Protein AF-A0A936DHR5-F1 (afdb_monomer)

Solvent-accessible surface area (backbone atoms only — not comparable to full-atom values): 3704 Å² total; per-residue (Å²): 140,71,87,81,43,72,67,53,57,54,55,52,50,53,52,52,43,64,75,62,31,67,70,55,50,48,57,54,45,47,58,52,47,48,54,53,49,52,50,52,45,56,66,45,44,58,52,54,53,50,51,56,49,49,56,55,52,54,65,54,61,77,73,107

Structure (mmCIF, N/CA/C/O backbone):
data_AF-A0A936DHR5-F1
#
_entry.id   AF-A0A936DHR5-F1
#
loop_
_atom_site.group_PDB
_atom_site.id
_atom_site.type_symbol
_atom_site.label_atom_id
_atom_site.label_alt_id
_atom_site.label_comp_id
_atom_site.label_asym_id
_atom_site.label_entity_id
_atom_site.label_seq_id
_atom_site.pdbx_PDB_ins_code
_atom_site.Cartn_x
_atom_site.Cartn_y
_atom_site.Cartn_z
_atom_site.occupancy
_atom_site.B_iso_or_equiv
_atom_site.auth_seq_id
_atom_site.auth_comp_id
_atom_site.auth_asym_id
_atom_site.auth_atom_id
_atom_site.pdbx_PDB_model_num
ATOM 1 N N . MET A 1 1 ? 11.147 21.062 -17.748 1.00 54.69 1 MET A N 1
ATOM 2 C CA . MET A 1 1 ? 11.507 20.266 -16.553 1.00 54.69 1 MET A CA 1
ATOM 3 C C . MET A 1 1 ? 10.217 19.791 -15.878 1.00 54.69 1 MET A C 1
ATOM 5 O O . MET A 1 1 ? 9.788 20.374 -14.898 1.00 54.69 1 MET A O 1
ATOM 9 N N . GLY A 1 2 ? 9.531 18.808 -16.476 1.00 61.81 2 GLY A N 1
ATOM 10 C CA . GLY A 1 2 ? 8.203 18.318 -16.049 1.00 61.81 2 GLY A CA 1
ATOM 11 C C . GLY A 1 2 ? 8.251 16.965 -15.333 1.00 61.81 2 GLY A C 1
ATOM 12 O O . GLY A 1 2 ? 7.259 16.243 -15.289 1.00 61.81 2 GLY A O 1
ATOM 13 N N . SER A 1 3 ? 9.425 16.610 -14.811 1.00 58.31 3 SER A N 1
ATOM 14 C CA . SER A 1 3 ? 9.793 15.282 -14.309 1.00 58.31 3 SER A CA 1
ATOM 15 C C . SER A 1 3 ? 9.061 14.859 -13.026 1.00 58.31 3 SER A C 1
AT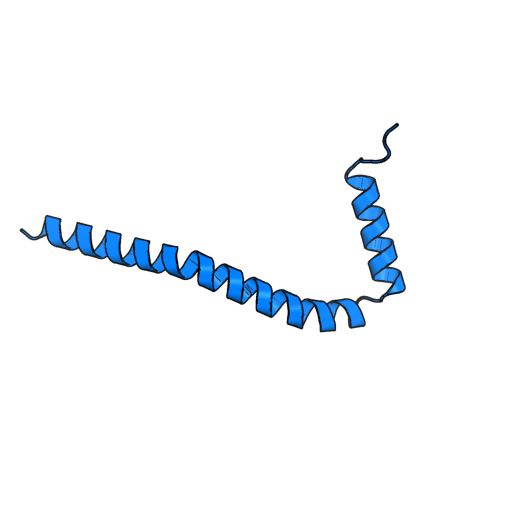OM 17 O O . SER A 1 3 ? 9.208 13.723 -12.596 1.00 58.31 3 SER A O 1
ATOM 19 N N . PHE A 1 4 ? 8.262 15.750 -12.432 1.00 65.38 4 PHE A N 1
ATOM 20 C CA . PHE A 1 4 ? 7.487 15.503 -11.210 1.00 65.38 4 PHE A CA 1
ATOM 21 C C . PHE A 1 4 ? 5.969 15.555 -11.435 1.00 65.38 4 PHE A C 1
ATOM 23 O O . PHE A 1 4 ? 5.202 15.698 -10.485 1.00 6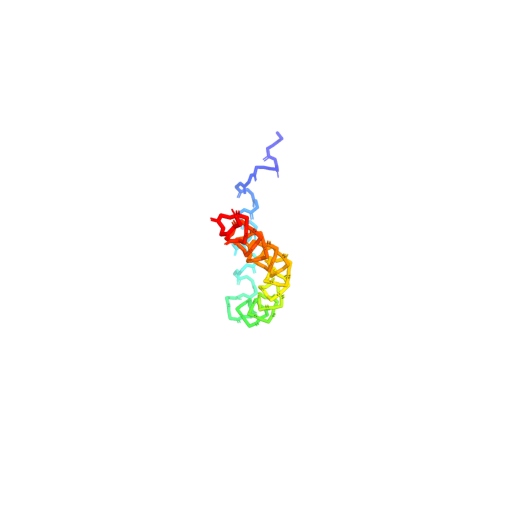5.38 4 PHE A O 1
ATOM 30 N N . SER A 1 5 ? 5.510 15.455 -12.687 1.00 83.38 5 SER A N 1
ATOM 31 C CA . SER A 1 5 ? 4.079 15.345 -12.973 1.00 83.38 5 SER A CA 1
ATOM 32 C C . SER A 1 5 ? 3.527 14.039 -12.400 1.00 83.38 5 SER A C 1
ATOM 34 O O . SER A 1 5 ? 4.140 12.982 -12.552 1.00 83.38 5 SER A O 1
ATOM 36 N N . ILE A 1 6 ? 2.349 14.102 -11.775 1.00 86.56 6 ILE A N 1
ATOM 37 C CA . ILE A 1 6 ? 1.628 12.954 -11.191 1.00 86.56 6 ILE A CA 1
ATOM 38 C C . ILE A 1 6 ? 1.532 11.783 -12.190 1.00 86.56 6 ILE A C 1
ATOM 40 O O . ILE A 1 6 ? 1.623 10.620 -11.805 1.00 86.56 6 ILE A O 1
ATOM 44 N N . TRP A 1 7 ? 1.462 12.086 -13.489 1.00 90.19 7 TRP A N 1
ATOM 45 C CA . TRP A 1 7 ? 1.476 11.103 -14.574 1.00 90.19 7 TRP A CA 1
ATOM 46 C C . TRP A 1 7 ? 2.723 10.213 -14.622 1.00 90.19 7 TRP A C 1
ATOM 48 O O . TRP A 1 7 ? 2.611 9.032 -14.944 1.00 90.19 7 TRP A O 1
ATOM 58 N N . HIS A 1 8 ? 3.898 10.737 -14.268 1.00 87.56 8 HIS A N 1
ATOM 59 C CA . HIS A 1 8 ? 5.123 9.941 -14.206 1.00 87.56 8 HIS A CA 1
ATOM 60 C C . HIS A 1 8 ? 5.016 8.856 -13.129 1.00 87.56 8 HIS A C 1
ATOM 62 O O . HIS A 1 8 ? 5.308 7.691 -13.391 1.00 87.56 8 HIS A O 1
ATOM 68 N N . TRP A 1 9 ? 4.509 9.216 -11.947 1.00 92.25 9 TRP A N 1
ATOM 69 C CA . TRP A 1 9 ? 4.320 8.276 -10.843 1.00 92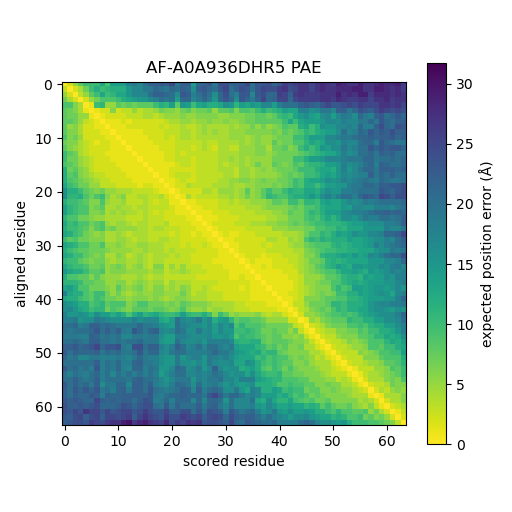.25 9 TRP A CA 1
ATOM 70 C C . TRP A 1 9 ? 3.319 7.170 -11.175 1.00 92.25 9 TRP A C 1
ATOM 72 O O . TRP A 1 9 ? 3.555 6.021 -10.809 1.00 92.25 9 TRP A O 1
ATOM 82 N N . VAL A 1 10 ? 2.255 7.480 -11.923 1.00 92.19 10 VAL A N 1
ATOM 83 C CA . VAL A 1 10 ? 1.304 6.467 -12.413 1.00 92.19 10 VAL A CA 1
ATOM 84 C C . VAL A 1 10 ? 1.995 5.474 -13.353 1.00 92.19 10 VAL A C 1
ATOM 86 O O . VAL A 1 10 ? 1.853 4.267 -13.168 1.00 92.19 10 VAL A O 1
ATOM 89 N N . ILE A 1 11 ? 2.790 5.957 -14.316 1.00 92.44 11 ILE A N 1
ATOM 90 C CA . ILE A 1 11 ? 3.544 5.090 -15.240 1.00 92.44 11 ILE A CA 1
ATOM 91 C C . ILE A 1 11 ? 4.537 4.197 -14.480 1.00 92.44 11 ILE A C 1
ATOM 93 O O . ILE A 1 11 ? 4.615 2.997 -14.744 1.00 92.44 11 ILE A O 1
ATOM 97 N N . VAL A 1 12 ? 5.269 4.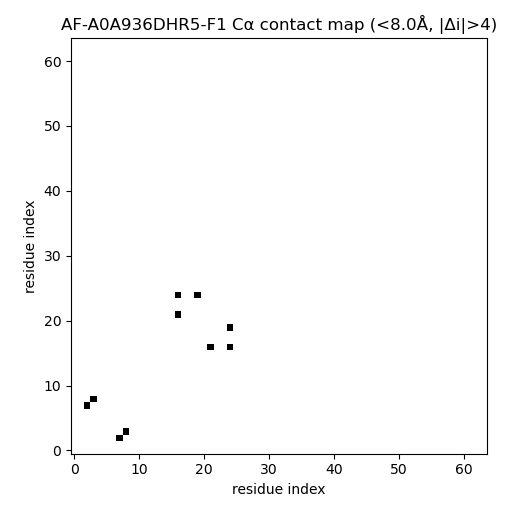754 -13.511 1.00 93.12 12 VAL A N 1
ATOM 98 C CA . VAL A 1 12 ? 6.238 3.996 -12.704 1.00 93.12 12 VAL A CA 1
ATOM 99 C C . VAL A 1 12 ? 5.532 2.918 -11.880 1.00 93.12 12 VAL A C 1
ATOM 101 O O . VAL A 1 12 ? 5.979 1.772 -11.869 1.00 93.12 12 VAL A O 1
ATOM 104 N N . LEU A 1 13 ? 4.397 3.243 -11.253 1.00 93.25 13 LEU A N 1
ATOM 105 C CA . LEU A 1 13 ? 3.581 2.281 -10.507 1.00 93.25 13 LEU A CA 1
ATOM 106 C C . LEU A 1 13 ? 3.147 1.101 -11.377 1.00 93.25 13 LEU A C 1
ATOM 108 O O . LEU A 1 13 ? 3.265 -0.047 -10.950 1.00 93.25 13 LEU A O 1
ATOM 112 N N . VAL A 1 14 ? 2.695 1.366 -12.604 1.00 94.31 14 VAL A N 1
ATOM 113 C CA . VAL A 1 14 ? 2.295 0.311 -13.545 1.00 94.31 14 VAL A CA 1
ATOM 114 C C . VAL A 1 14 ? 3.472 -0.616 -13.854 1.00 94.31 14 VAL A C 1
ATOM 116 O O . VAL A 1 14 ? 3.317 -1.834 -13.786 1.00 94.31 14 VAL A O 1
ATOM 119 N N . ILE A 1 15 ? 4.664 -0.073 -14.118 1.00 94.81 15 ILE A N 1
ATOM 120 C CA . ILE A 1 15 ? 5.861 -0.884 -14.396 1.00 94.81 15 ILE A CA 1
ATOM 121 C C . ILE A 1 15 ? 6.246 -1.739 -13.182 1.00 94.81 15 ILE A C 1
ATOM 123 O O . ILE A 1 15 ? 6.517 -2.930 -13.331 1.00 94.81 15 ILE A O 1
ATOM 127 N N . VAL A 1 16 ? 6.222 -1.173 -11.973 1.00 93.69 16 VAL A N 1
ATOM 128 C CA . VAL A 1 16 ? 6.512 -1.919 -10.737 1.00 93.69 16 VAL A CA 1
ATOM 129 C C . VAL A 1 16 ? 5.530 -3.081 -10.559 1.00 93.69 16 VAL A C 1
ATOM 131 O O . VAL A 1 16 ? 5.949 -4.202 -10.270 1.00 93.69 16 VAL A O 1
ATOM 134 N N . VAL A 1 17 ? 4.235 -2.852 -10.794 1.00 92.75 17 VAL A N 1
ATOM 135 C CA . VAL A 1 17 ? 3.203 -3.900 -10.719 1.00 92.75 17 VAL A CA 1
ATOM 136 C C . VAL A 1 17 ? 3.436 -4.995 -11.764 1.00 92.75 17 VAL A C 1
ATOM 138 O O . VAL A 1 17 ? 3.243 -6.170 -11.454 1.00 92.75 17 VAL A O 1
ATOM 141 N N . LEU A 1 18 ? 3.867 -4.643 -12.978 1.00 94.00 18 LEU A N 1
ATOM 142 C CA . LEU A 1 18 ? 4.168 -5.615 -14.035 1.00 94.00 18 LEU A CA 1
ATOM 143 C C . LEU A 1 18 ? 5.394 -6.478 -13.701 1.00 94.00 18 LEU A C 1
ATOM 145 O O . LEU A 1 18 ? 5.354 -7.685 -13.926 1.00 94.00 18 LEU A O 1
ATOM 149 N N . ILE A 1 19 ? 6.448 -5.893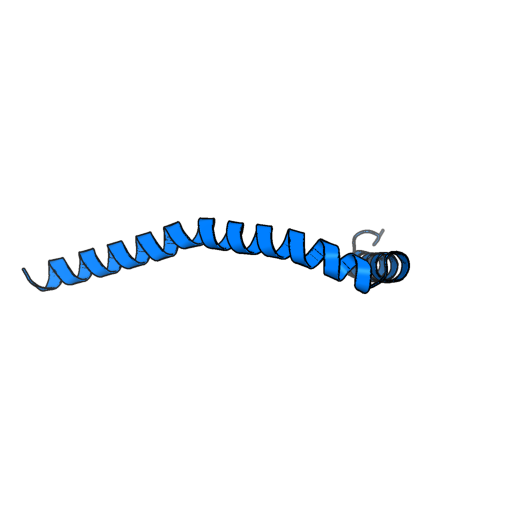 -13.123 1.00 93.81 19 ILE A N 1
ATOM 150 C CA . ILE A 1 19 ? 7.673 -6.618 -12.736 1.00 93.81 19 ILE A CA 1
ATOM 151 C C . ILE A 1 19 ? 7.414 -7.558 -11.555 1.00 93.81 19 ILE A C 1
ATOM 153 O O . ILE A 1 19 ? 7.826 -8.717 -11.570 1.00 93.81 19 ILE A O 1
ATOM 157 N N . PHE A 1 20 ? 6.738 -7.069 -10.515 1.00 91.38 20 PHE A N 1
ATOM 158 C CA . PHE A 1 20 ? 6.457 -7.870 -9.321 1.00 91.38 20 PHE A CA 1
ATOM 159 C C . PHE A 1 20 ? 5.281 -8.835 -9.515 1.00 91.38 20 PHE A C 1
ATOM 161 O O . PHE A 1 20 ? 5.165 -9.825 -8.786 1.00 91.38 20 PHE A O 1
ATOM 168 N N . GLY A 1 21 ? 4.418 -8.561 -10.493 1.00 88.31 21 GLY A N 1
ATOM 169 C CA . GLY A 1 21 ? 3.167 -9.263 -1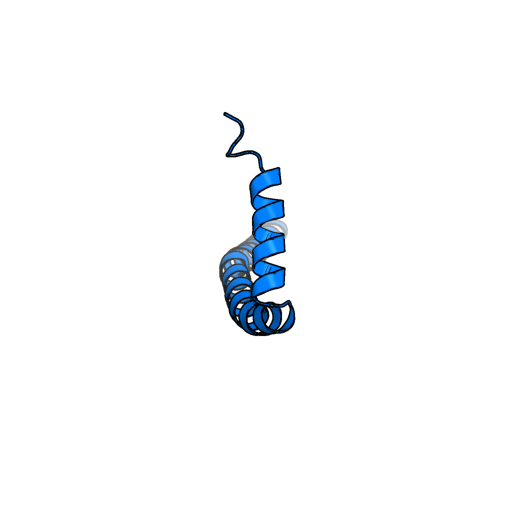0.726 1.00 88.31 21 GLY A CA 1
ATOM 170 C C . GLY A 1 21 ? 2.104 -8.943 -9.668 1.00 88.31 21 GLY A C 1
ATOM 171 O O . GLY A 1 21 ? 2.377 -8.754 -8.480 1.00 88.31 21 GLY A O 1
ATOM 172 N N . THR A 1 22 ? 0.835 -8.966 -10.076 1.00 87.75 22 THR A N 1
ATOM 173 C CA . THR A 1 22 ? -0.304 -8.682 -9.182 1.00 87.75 22 THR A CA 1
ATOM 174 C C . THR A 1 22 ? -0.445 -9.704 -8.052 1.00 87.75 22 THR A C 1
ATOM 176 O O . THR A 1 22 ? -0.938 -9.375 -6.977 1.00 87.75 22 THR A O 1
ATOM 179 N N . LYS A 1 23 ? 0.023 -10.943 -8.252 1.00 88.81 23 LYS A N 1
ATOM 180 C CA . LYS A 1 23 ? -0.101 -12.034 -7.274 1.00 88.81 23 LYS A CA 1
ATOM 181 C C . LYS A 1 23 ? 0.778 -11.819 -6.037 1.00 88.81 23 LYS A C 1
ATOM 183 O O . LYS A 1 23 ? 0.302 -12.005 -4.920 1.00 88.81 23 LYS A O 1
ATOM 188 N N . LYS A 1 24 ? 2.029 -11.380 -6.226 1.00 88.06 24 LYS A N 1
ATOM 189 C CA . LYS A 1 24 ? 2.961 -11.071 -5.126 1.00 88.06 24 LYS A CA 1
ATOM 190 C C . LYS A 1 24 ? 2.545 -9.799 -4.394 1.00 88.06 24 LYS A C 1
ATOM 192 O O . LYS A 1 24 ? 2.531 -9.774 -3.166 1.00 88.06 24 LYS A O 1
ATOM 197 N N . LEU A 1 25 ? 2.127 -8.787 -5.156 1.00 91.19 25 LEU A N 1
ATOM 198 C CA . LEU A 1 25 ? 1.653 -7.519 -4.612 1.00 91.19 25 LEU A CA 1
ATOM 199 C C . LEU A 1 25 ? 0.346 -7.677 -3.822 1.00 91.19 25 LEU A C 1
ATOM 201 O O . LEU A 1 25 ? 0.188 -7.032 -2.796 1.00 91.19 25 LEU A O 1
ATOM 205 N N . ARG A 1 26 ? -0.565 -8.572 -4.236 1.00 90.25 26 ARG A N 1
ATOM 206 C CA . ARG A 1 26 ? -1.795 -8.875 -3.484 1.00 90.25 26 ARG A CA 1
ATOM 207 C C . ARG A 1 26 ? -1.518 -9.631 -2.188 1.00 90.25 26 ARG A C 1
ATOM 209 O O . ARG A 1 26 ? -2.177 -9.354 -1.196 1.00 90.25 26 ARG A O 1
ATOM 216 N N . ASN A 1 27 ? -0.573 -10.572 -2.195 1.00 89.12 27 ASN A N 1
ATOM 217 C CA . ASN A 1 27 ? -0.234 -11.337 -0.994 1.00 89.12 27 ASN A CA 1
ATOM 218 C C . ASN A 1 27 ? 0.371 -10.420 0.079 1.00 89.12 27 ASN A C 1
ATOM 220 O O . ASN A 1 27 ? -0.141 -10.350 1.184 1.00 89.12 27 ASN A O 1
ATOM 224 N N . ILE A 1 28 ? 1.385 -9.633 -0.293 1.00 91.75 28 ILE A N 1
ATOM 225 C CA . ILE A 1 28 ? 2.055 -8.693 0.622 1.00 91.75 28 ILE A CA 1
ATOM 226 C C . ILE A 1 28 ? 1.153 -7.491 0.945 1.00 91.75 28 ILE A C 1
ATOM 228 O O . ILE A 1 28 ? 1.102 -7.022 2.077 1.00 91.75 28 ILE A O 1
ATOM 232 N N . GLY A 1 29 ? 0.410 -6.991 -0.042 1.00 91.31 29 GLY A N 1
ATOM 233 C CA . GLY A 1 29 ? -0.518 -5.877 0.131 1.00 91.31 29 GLY A CA 1
ATOM 234 C C . GLY A 1 29 ? -1.730 -6.226 0.994 1.00 91.31 29 GLY A C 1
ATOM 235 O O . GLY A 1 29 ? -2.265 -5.338 1.646 1.00 91.31 29 GLY A O 1
ATOM 236 N N . GLY A 1 30 ? -2.150 -7.493 1.040 1.00 92.62 30 GLY A N 1
ATOM 237 C CA . GLY A 1 30 ? -3.181 -7.963 1.966 1.00 92.62 30 GLY A CA 1
ATOM 238 C C . GLY A 1 30 ? -2.716 -7.886 3.420 1.00 92.62 30 GLY A C 1
ATOM 239 O O . GLY A 1 30 ? -3.413 -7.300 4.246 1.00 92.62 30 GLY A O 1
ATOM 240 N N . ASP A 1 31 ? -1.513 -8.389 3.701 1.00 92.69 31 ASP A N 1
ATOM 241 C CA . ASP A 1 31 ? -0.928 -8.392 5.048 1.00 92.69 31 ASP A CA 1
ATOM 242 C C . ASP A 1 31 ? -0.646 -6.963 5.544 1.00 92.69 31 ASP A C 1
ATOM 244 O O . ASP A 1 31 ? -1.057 -6.573 6.640 1.00 92.69 31 ASP A O 1
ATOM 248 N N . LEU A 1 32 ? -0.017 -6.135 4.700 1.00 93.25 32 LEU A N 1
ATOM 249 C CA . LEU A 1 32 ? 0.256 -4.729 5.013 1.00 93.25 32 LEU A CA 1
ATOM 250 C C . LEU A 1 32 ? -1.029 -3.891 5.071 1.00 93.25 32 LEU A C 1
ATOM 252 O O . LEU A 1 32 ? -1.184 -3.040 5.944 1.00 93.25 32 LEU A O 1
ATOM 256 N N . GLY A 1 33 ? -1.969 -4.134 4.157 1.00 91.81 33 GLY A N 1
ATOM 257 C CA . GLY A 1 33 ? -3.243 -3.422 4.099 1.00 91.81 33 GLY A CA 1
ATOM 258 C C . GLY A 1 33 ? -4.142 -3.729 5.293 1.00 91.81 33 GLY A C 1
ATOM 259 O O . GLY A 1 33 ? -4.810 -2.825 5.792 1.00 91.81 33 GLY A O 1
ATOM 260 N N . GLY A 1 34 ? -4.127 -4.969 5.790 1.00 94.06 34 GLY A N 1
ATOM 261 C CA . GLY A 1 34 ? -4.803 -5.361 7.027 1.00 94.06 34 GLY A CA 1
ATOM 262 C C . GLY A 1 34 ? -4.270 -4.585 8.229 1.00 94.06 34 GLY A C 1
ATOM 263 O O . GLY A 1 34 ? -5.041 -3.898 8.896 1.00 94.06 34 GLY A O 1
ATOM 264 N N . ALA A 1 35 ? -2.946 -4.589 8.422 1.00 93.56 35 ALA A N 1
ATOM 265 C CA . ALA A 1 35 ? -2.298 -3.866 9.517 1.00 93.56 35 ALA A CA 1
ATOM 266 C C . ALA A 1 35 ? -2.586 -2.353 9.483 1.00 93.56 35 ALA A C 1
ATOM 268 O O . ALA A 1 35 ? -2.922 -1.758 10.505 1.00 93.56 35 ALA A O 1
ATOM 269 N N . VAL A 1 36 ? -2.529 -1.726 8.302 1.00 93.56 36 VAL A N 1
ATOM 270 C CA . VAL A 1 36 ? -2.853 -0.296 8.142 1.00 93.56 36 VAL A CA 1
ATOM 271 C C . VAL A 1 36 ? -4.345 -0.023 8.371 1.00 93.56 36 VAL A C 1
ATOM 273 O O . VAL A 1 36 ? -4.699 1.014 8.935 1.00 93.56 36 VAL A O 1
ATOM 276 N N . ARG A 1 37 ? -5.240 -0.940 7.971 1.00 89.94 37 ARG A N 1
ATOM 277 C CA . ARG A 1 37 ? -6.685 -0.805 8.213 1.00 89.94 37 ARG A CA 1
ATOM 278 C C . ARG A 1 37 ? -7.004 -0.855 9.700 1.00 89.94 37 ARG A C 1
ATOM 280 O O . ARG A 1 37 ? -7.803 -0.044 10.161 1.00 89.94 37 ARG A O 1
ATOM 287 N N . ASP A 1 38 ? -6.397 -1.780 10.428 1.00 89.81 38 ASP A N 1
ATOM 288 C CA . ASP A 1 38 ? -6.612 -1.919 11.866 1.00 89.81 38 ASP A CA 1
ATOM 289 C C . ASP A 1 38 ? -5.946 -0.774 12.643 1.00 89.81 38 ASP A C 1
ATOM 291 O O . ASP A 1 38 ? -6.548 -0.252 13.577 1.00 89.81 38 ASP A O 1
ATOM 295 N N . PHE A 1 39 ? -4.799 -0.265 12.176 1.00 90.19 39 PHE A N 1
ATOM 296 C CA . PHE A 1 39 ? -4.200 0.970 12.692 1.00 90.19 39 PHE A CA 1
ATOM 297 C C . PHE A 1 39 ? -5.127 2.182 12.509 1.00 90.19 39 PHE A C 1
ATOM 299 O O . PHE A 1 39 ? -5.392 2.908 13.462 1.00 90.19 39 PHE A O 1
ATOM 306 N N . LYS A 1 40 ? -5.703 2.368 11.312 1.00 87.81 40 LYS A N 1
ATOM 307 C CA . LYS A 1 40 ? -6.676 3.444 11.054 1.00 87.81 40 LYS A CA 1
ATOM 308 C C . LYS A 1 40 ? -7.937 3.297 11.910 1.00 87.81 40 LYS A C 1
ATOM 310 O O . LYS A 1 40 ? -8.470 4.294 12.382 1.00 87.81 40 LYS A O 1
ATOM 315 N N . LYS A 1 41 ? -8.423 2.070 12.104 1.00 86.75 41 LYS A N 1
ATOM 316 C CA . LYS A 1 41 ? -9.557 1.800 12.997 1.00 86.75 41 LYS A CA 1
ATOM 317 C C . LYS A 1 41 ? -9.228 2.098 14.454 1.00 86.75 41 LYS A C 1
ATOM 319 O O . LYS A 1 41 ? -10.088 2.632 15.125 1.00 86.75 41 LYS A O 1
ATOM 324 N N . GLY A 1 42 ? -8.023 1.786 14.928 1.00 85.62 42 GLY A N 1
ATOM 325 C CA . GLY A 1 42 ? -7.583 2.144 16.278 1.00 85.62 42 GLY A CA 1
ATOM 326 C C . GLY A 1 42 ? -7.540 3.658 16.480 1.00 85.62 42 GLY A C 1
ATOM 327 O O . GLY A 1 42 ? -8.084 4.156 17.454 1.00 85.62 42 GLY A O 1
ATOM 328 N N . LEU A 1 43 ? -6.997 4.395 15.504 1.00 83.88 43 LEU A N 1
ATOM 329 C CA . LEU A 1 43 ? -6.971 5.863 15.535 1.00 83.88 43 LEU A CA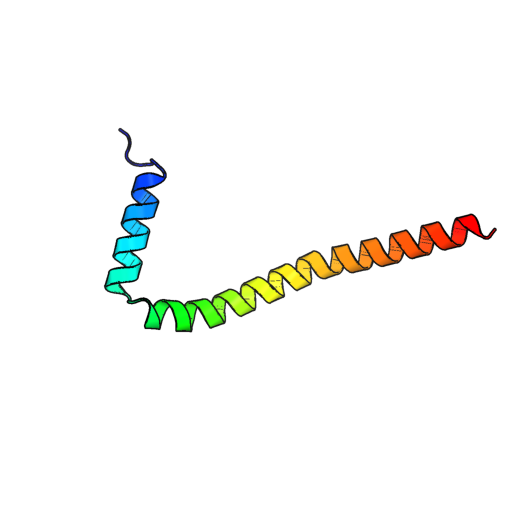 1
ATOM 330 C C . LEU A 1 43 ? -8.372 6.494 15.494 1.00 83.88 43 LEU A C 1
ATOM 332 O O . LEU A 1 43 ? -8.619 7.485 16.170 1.00 83.88 43 LEU A O 1
ATOM 336 N N . ASN A 1 44 ? -9.290 5.927 14.708 1.00 81.69 44 ASN A N 1
ATOM 337 C CA . ASN A 1 44 ? -10.665 6.420 14.599 1.00 81.69 44 ASN A CA 1
ATOM 338 C C . ASN A 1 44 ? -11.594 5.877 15.698 1.00 81.69 44 ASN A C 1
ATOM 340 O O . ASN A 1 44 ? -12.660 6.441 15.922 1.00 81.69 44 ASN A O 1
ATOM 344 N N . GLY A 1 45 ? -11.222 4.781 16.361 1.00 69.00 45 GLY A N 1
ATOM 345 C CA . GLY A 1 45 ? -11.975 4.184 17.462 1.00 69.00 45 GLY A CA 1
ATOM 346 C C . GLY A 1 45 ? -12.031 5.120 18.663 1.00 69.00 45 GLY A C 1
ATOM 347 O O . GLY A 1 45 ? -13.089 5.253 19.267 1.00 69.00 45 GLY A O 1
ATOM 348 N N . ASP A 1 46 ? -10.952 5.865 18.917 1.00 65.00 46 ASP A N 1
ATOM 349 C CA . ASP A 1 46 ? -10.927 6.937 19.918 1.00 65.00 46 ASP A CA 1
ATOM 350 C C . ASP A 1 46 ? -11.878 8.094 19.557 1.00 65.00 46 ASP A C 1
ATOM 352 O O . ASP A 1 46 ? -12.467 8.713 20.445 1.00 65.00 46 ASP A O 1
ATOM 356 N N . GLU A 1 47 ? -12.086 8.374 18.264 1.00 64.19 47 GLU A N 1
ATOM 357 C CA . GLU A 1 47 ? -13.057 9.382 17.816 1.00 64.19 47 GLU A CA 1
ATOM 358 C C . GLU A 1 47 ? -14.504 8.886 17.897 1.00 64.19 47 GLU A C 1
ATOM 360 O O . GLU A 1 47 ? -15.378 9.635 18.329 1.00 64.19 47 GLU A O 1
ATOM 365 N N . GLU A 1 48 ? -14.775 7.630 17.532 1.00 64.56 48 GLU A N 1
ATOM 366 C CA . GLU A 1 48 ? -16.108 7.029 17.656 1.00 64.56 48 GLU A CA 1
ATOM 367 C C . GLU A 1 48 ? -16.519 6.911 19.132 1.00 64.56 48 GLU A C 1
ATOM 369 O O . GLU A 1 48 ? -17.648 7.242 19.495 1.00 64.56 48 GLU A O 1
ATOM 374 N N . GLN A 1 49 ? -15.577 6.548 20.005 1.00 63.06 49 GLN A N 1
ATOM 375 C CA . GLN A 1 49 ? -15.779 6.458 21.449 1.00 63.06 49 GLN A CA 1
ATOM 376 C C . GLN A 1 49 ? -15.968 7.844 22.091 1.00 63.06 49 GLN A C 1
ATOM 378 O O . GLN A 1 49 ? -16.878 8.010 22.903 1.00 63.06 49 GLN A O 1
ATOM 383 N N . LYS A 1 50 ? -15.227 8.872 21.644 1.00 64.62 50 LYS A N 1
ATOM 384 C CA . LYS A 1 50 ? -15.493 10.277 22.017 1.00 64.62 50 LYS A CA 1
ATOM 385 C C . LYS A 1 50 ? -16.860 10.772 21.554 1.00 64.62 50 LYS A C 1
ATOM 387 O O . LYS A 1 50 ? -17.512 11.524 22.273 1.00 64.62 50 LYS A O 1
ATOM 392 N N . ARG A 1 51 ? -17.295 10.379 20.357 1.00 67.69 51 ARG A N 1
ATOM 393 C CA . ARG A 1 51 ? -18.585 10.790 19.787 1.00 67.69 51 ARG A CA 1
ATOM 394 C C . ARG A 1 51 ? -19.755 10.126 20.517 1.00 67.69 51 ARG A C 1
ATOM 396 O O . ARG A 1 51 ? -20.758 10.784 20.759 1.00 67.69 51 ARG A O 1
ATOM 403 N N . LEU A 1 52 ? -19.594 8.866 20.929 1.00 66.88 52 LEU A N 1
ATOM 404 C CA . LEU A 1 52 ? -20.545 8.131 21.772 1.00 66.88 52 LEU A CA 1
ATOM 405 C C . LEU A 1 52 ? -20.614 8.676 23.209 1.00 66.88 52 LEU A C 1
ATOM 407 O O . LEU A 1 52 ? -21.689 8.664 23.810 1.00 66.88 52 LEU A O 1
ATOM 411 N N . GLU A 1 53 ? -19.498 9.154 23.773 1.00 65.75 53 GLU A N 1
ATOM 412 C CA . GLU A 1 53 ? -19.502 9.847 25.070 1.00 65.75 53 GLU A CA 1
ATOM 413 C C . GLU A 1 53 ? -20.147 11.236 24.989 1.00 65.75 53 GLU A C 1
ATOM 415 O O . GLU A 1 53 ? -20.918 11.584 25.882 1.00 65.75 53 GLU A O 1
ATOM 420 N N . ALA A 1 54 ? -19.904 11.997 23.917 1.00 68.00 54 ALA A N 1
ATOM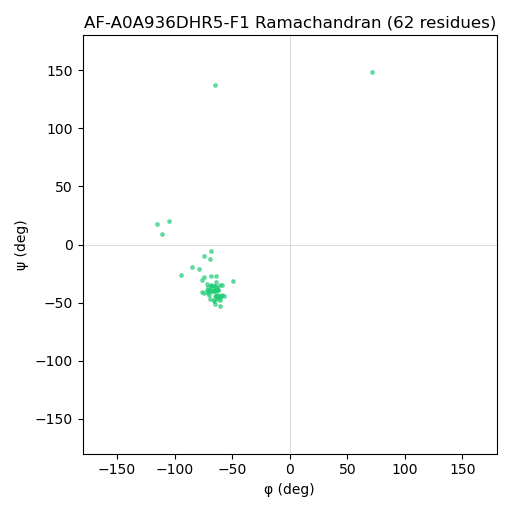 421 C CA . ALA A 1 54 ? -20.537 13.298 23.693 1.00 68.00 54 ALA A CA 1
ATOM 422 C C . ALA A 1 54 ? -22.067 13.182 23.535 1.00 68.00 54 ALA A C 1
ATOM 424 O O . ALA A 1 54 ? -22.795 13.884 24.232 1.00 68.00 54 ALA A O 1
ATOM 425 N N . A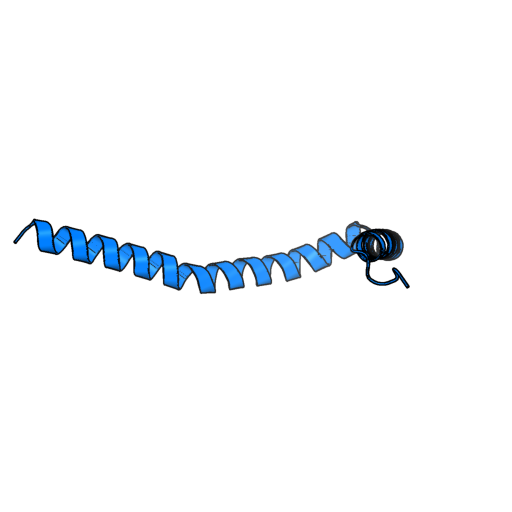SP A 1 55 ? -22.554 12.217 22.743 1.00 69.69 55 ASP A N 1
ATOM 426 C CA . ASP A 1 55 ? -23.997 11.928 22.597 1.00 69.69 55 ASP A CA 1
ATOM 427 C C . ASP A 1 55 ? -24.643 11.521 23.939 1.00 69.69 55 ASP A C 1
ATOM 429 O O . ASP A 1 55 ? -25.794 11.852 24.232 1.00 69.69 55 ASP A O 1
ATOM 433 N N . LYS A 1 56 ? -23.903 10.801 24.799 1.00 69.12 56 LYS A N 1
ATOM 434 C CA . LYS A 1 56 ? -24.380 10.416 26.140 1.00 69.12 56 LYS A CA 1
ATOM 435 C C . LYS A 1 56 ? -24.388 11.563 27.146 1.00 69.12 56 LYS A C 1
ATOM 437 O O . LYS A 1 56 ? -25.172 11.499 28.093 1.00 69.12 56 LYS A O 1
ATOM 442 N N . LEU A 1 57 ? -23.510 12.549 26.988 1.00 68.44 57 LEU A N 1
ATOM 443 C CA . LEU A 1 57 ? -23.475 13.756 27.813 1.00 68.44 57 LEU A CA 1
ATOM 444 C C . LEU A 1 57 ? -24.622 14.702 27.433 1.00 68.44 57 LEU A C 1
ATOM 446 O O . LEU A 1 57 ? -25.322 15.170 28.327 1.00 68.44 57 LEU A O 1
ATOM 450 N N . GLU A 1 58 ? -24.900 14.877 26.140 1.00 65.69 58 GLU A N 1
ATOM 451 C CA . GLU A 1 58 ? -26.012 15.713 25.655 1.00 65.69 58 GLU A CA 1
ATOM 452 C C . GLU A 1 58 ? -27.389 15.142 26.041 1.00 65.69 58 GLU A C 1
ATOM 454 O O . GLU A 1 58 ? -28.251 15.869 26.532 1.00 65.69 58 GLU A O 1
ATOM 459 N N . ALA A 1 59 ? -27.578 13.819 25.970 1.00 68.00 59 ALA A N 1
ATOM 460 C CA . ALA A 1 59 ? -28.832 13.176 26.387 1.00 68.00 59 ALA A CA 1
ATOM 461 C C . ALA A 1 59 ? -29.093 13.207 27.910 1.00 68.00 59 ALA A C 1
ATOM 463 O O . ALA A 1 59 ? -30.191 12.860 28.361 1.00 68.00 59 ALA A O 1
ATOM 464 N N . LYS A 1 60 ? -28.083 13.556 28.720 1.00 64.81 60 LYS A N 1
ATOM 465 C CA . LYS A 1 60 ? -28.192 13.629 30.185 1.00 64.81 60 LYS A CA 1
ATOM 466 C C . LYS A 1 60 ? -28.528 15.040 30.676 1.00 64.81 60 LYS A C 1
ATOM 468 O O . LYS A 1 60 ? -29.160 15.149 31.723 1.00 64.81 60 LYS A O 1
ATOM 473 N N . ASP A 1 61 ? -28.168 16.068 29.910 1.00 61.84 61 ASP A N 1
ATOM 474 C CA . ASP A 1 61 ? -28.521 17.471 30.165 1.00 61.84 61 ASP A CA 1
ATOM 475 C C . ASP A 1 61 ? -29.984 17.776 29.785 1.00 61.84 61 ASP A C 1
ATOM 477 O O . ASP A 1 61 ? -30.649 18.550 30.461 1.00 61.84 61 ASP A O 1
ATOM 481 N N . GLU A 1 62 ? -30.550 17.094 28.780 1.00 64.06 62 GLU A N 1
ATOM 482 C CA . GLU A 1 62 ? -31.953 17.291 28.353 1.00 64.06 62 GLU A CA 1
ATOM 483 C C . GLU A 1 62 ? -32.998 16.682 29.320 1.00 64.06 62 GLU A C 1
ATOM 485 O O . GLU A 1 62 ? -34.200 16.912 29.188 1.00 64.06 62 GLU A O 1
ATOM 490 N N . LYS A 1 63 ? -32.566 15.879 30.302 1.00 59.53 63 LYS A N 1
ATOM 491 C CA . LYS A 1 63 ? -33.448 15.215 31.285 1.00 59.53 63 LYS A CA 1
ATOM 492 C C . LYS A 1 63 ? -33.315 15.740 32.720 1.00 59.53 63 LYS A C 1
ATOM 494 O O . LYS A 1 63 ? -33.878 15.110 33.621 1.00 59.53 63 LYS A O 1
ATOM 499 N N . GLN A 1 64 ? -32.591 16.839 32.941 1.00 54.66 64 GLN A N 1
ATOM 500 C CA . GLN A 1 64 ? -32.573 17.555 34.225 1.00 54.66 64 GLN A CA 1
ATOM 501 C C . GLN A 1 64 ? -33.538 18.737 34.237 1.00 54.66 64 GLN A C 1
ATOM 503 O O . GLN A 1 64 ? -33.660 19.423 33.201 1.00 54.66 64 GLN A O 1
#

Mean predicted aligned error: 10.71 Å

Sequence (64 aa):
MGSFSIWHWVIVLVIVVLIFGTKKLRNIGGDLGGAVRDFKKGLNGDEEQKRLEADKLEAKDEKQ

Foldseek 3Di:
DCCPPPVNVVVVVVVVCVVCDPVNCCVVCVVVVVVVVVVVCVVCVVVVVVVVVVVVVVVVVVVD

pLDDT: mean 80.69, std 13.14, range [54.66, 94.81]

Secondary structure (DSSP, 8-state):
--TT-HHHHHHHHHHHHHHHHHHHHHHHHHHHHHHHHHHHHHHHHHHHHHHHHHHHHHHHHTT-

Radius of gyration: 21.93 Å; Cα contacts (8 Å, |Δi|>4): 5; chains: 1; bounding box: 45×32×51 Å

Nearest PDB structures (foldseek):
  2lzr-assembly1_A  TM=7.692E-01  e=1.350E-02  Escherichia coli K-12